Protein AF-A0A068VBY3-F1 (afdb_monomer)

Secondary structure (DSSP, 8-state):
---------------------PPPEEEGGGSS----SSTTHHHHHHHTS---TT-EEEE---BTTB-EEE--HHHHHHT--SS-SEEE-SSSEEEE--STT--SSS-HHHHHHHHHHHHHHHHHHH-TT-HHHHHHHHHHHHHHHHHHHHHHHTTSS-TT--

Radius of gyration: 25.55 Å; Cα contacts (8 Å, |Δi|>4): 157; chains: 1; bounding box: 45×75×87 Å

Organism: Coffea canephora (NCBI:txid49390)

Structure (mmCIF, N/CA/C/O backbone):
data_AF-A0A068VBY3-F1
#
_entry.id   AF-A0A068VBY3-F1
#
loop_
_atom_site.group_PDB
_atom_site.id
_atom_site.type_symbol
_atom_site.label_atom_id
_atom_site.label_alt_id
_atom_site.label_comp_id
_atom_site.label_asym_id
_atom_site.label_entity_id
_atom_site.label_seq_id
_atom_site.pdbx_PDB_ins_code
_atom_site.Cartn_x
_atom_site.Cartn_y
_atom_site.Cartn_z
_atom_site.occupancy
_atom_site.B_iso_or_equiv
_atom_site.auth_seq_id
_atom_site.auth_comp_id
_atom_site.auth_asym_id
_atom_site.auth_atom_id
_atom_site.pdbx_PDB_model_num
ATOM 1 N N . MET A 1 1 ? 0.439 -55.595 60.014 1.00 45.44 1 MET A N 1
ATOM 2 C CA . MET A 1 1 ? 1.345 -55.320 58.875 1.00 45.44 1 MET A CA 1
ATOM 3 C C . MET A 1 1 ? 0.764 -54.169 58.061 1.00 45.44 1 MET A C 1
ATOM 5 O O . MET A 1 1 ? -0.455 -54.083 57.998 1.00 45.44 1 MET A O 1
ATOM 9 N N . PRO A 1 2 ? 1.592 -53.230 57.576 1.00 50.72 2 PRO A N 1
ATOM 10 C CA . PRO A 1 2 ? 1.202 -51.833 57.396 1.00 50.72 2 PRO A CA 1
ATOM 11 C C . PRO A 1 2 ? 0.539 -51.557 56.042 1.00 50.72 2 PRO A C 1
ATOM 13 O O . PRO A 1 2 ? 1.007 -52.009 55.000 1.00 50.72 2 PRO A O 1
ATOM 16 N N . THR A 1 3 ? -0.516 -50.747 56.065 1.00 45.34 3 THR A N 1
ATOM 17 C CA . THR A 1 3 ? -1.116 -50.105 54.891 1.00 45.34 3 THR A CA 1
ATOM 18 C C . THR A 1 3 ? -0.119 -49.112 54.296 1.00 45.34 3 THR A C 1
ATOM 20 O O . THR A 1 3 ? 0.155 -48.067 54.887 1.00 45.34 3 THR A O 1
ATOM 23 N N . ARG A 1 4 ? 0.460 -49.434 53.136 1.00 48.69 4 ARG A N 1
ATOM 24 C CA . ARG A 1 4 ? 1.305 -48.499 52.383 1.00 48.69 4 ARG A CA 1
ATOM 25 C C . ARG A 1 4 ? 0.422 -47.542 51.582 1.00 48.69 4 ARG A C 1
ATOM 27 O O . ARG A 1 4 ? -0.117 -47.915 50.548 1.00 48.69 4 ARG A O 1
ATOM 34 N N . LEU A 1 5 ? 0.286 -46.313 52.076 1.00 52.06 5 LEU A N 1
ATOM 35 C CA . LEU A 1 5 ? -0.262 -45.182 51.328 1.00 52.06 5 LEU A CA 1
ATOM 36 C C . LEU A 1 5 ? 0.750 -44.770 50.250 1.00 52.06 5 LEU A C 1
ATOM 38 O O . LEU A 1 5 ? 1.812 -44.234 50.559 1.00 52.06 5 LEU A O 1
ATOM 42 N N . LEU A 1 6 ? 0.435 -45.053 48.987 1.00 54.22 6 LEU A N 1
ATOM 43 C CA . LEU A 1 6 ? 1.183 -44.550 47.837 1.00 54.22 6 LEU A CA 1
ATOM 44 C C . LEU A 1 6 ? 0.632 -43.167 47.475 1.00 54.22 6 LEU A C 1
ATOM 46 O O . LEU A 1 6 ? -0.423 -43.055 46.856 1.00 54.22 6 LEU A O 1
ATOM 50 N N . ILE A 1 7 ? 1.336 -42.111 47.882 1.00 59.22 7 ILE A N 1
ATOM 51 C CA . ILE A 1 7 ? 1.060 -40.748 47.422 1.00 59.22 7 ILE A CA 1
ATOM 52 C C . ILE A 1 7 ? 1.628 -40.648 46.005 1.00 59.22 7 ILE A C 1
ATOM 54 O O . ILE A 1 7 ? 2.839 -40.552 45.815 1.00 59.22 7 ILE A O 1
ATOM 58 N N . SER A 1 8 ? 0.753 -40.745 45.004 1.00 59.38 8 SER A N 1
ATOM 59 C CA . SER A 1 8 ? 1.114 -40.434 43.622 1.00 59.38 8 SER A CA 1
ATOM 60 C C . SER A 1 8 ? 1.470 -38.944 43.536 1.00 59.38 8 SER A C 1
ATOM 62 O O . SER A 1 8 ? 0.690 -38.124 44.032 1.00 59.38 8 SER A O 1
ATOM 64 N N . PRO A 1 9 ? 2.622 -38.556 42.960 1.00 58.25 9 PRO A N 1
ATOM 65 C CA . PRO A 1 9 ? 2.937 -37.152 42.783 1.00 58.25 9 PRO A CA 1
ATOM 66 C C . PRO A 1 9 ? 2.003 -36.621 41.698 1.00 58.25 9 PRO A C 1
ATOM 68 O O . PRO A 1 9 ? 2.177 -36.904 40.514 1.00 58.25 9 PRO A O 1
ATOM 71 N N . ALA A 1 10 ? 0.982 -35.872 42.111 1.00 59.41 10 ALA A N 1
ATOM 72 C CA . ALA A 1 10 ? 0.195 -35.071 41.193 1.00 59.41 10 ALA A CA 1
ATOM 73 C C . ALA A 1 10 ? 1.165 -34.134 40.460 1.00 59.41 10 ALA A C 1
ATOM 75 O O . ALA A 1 10 ? 1.719 -33.208 41.052 1.00 59.41 10 ALA A O 1
ATOM 76 N N . PHE A 1 11 ? 1.421 -34.424 39.184 1.00 58.19 11 PHE A N 1
ATOM 77 C CA . PHE A 1 11 ? 2.125 -33.529 38.278 1.00 58.19 11 PHE A CA 1
ATOM 78 C C . PHE A 1 11 ? 1.306 -32.240 38.210 1.00 58.19 11 PHE A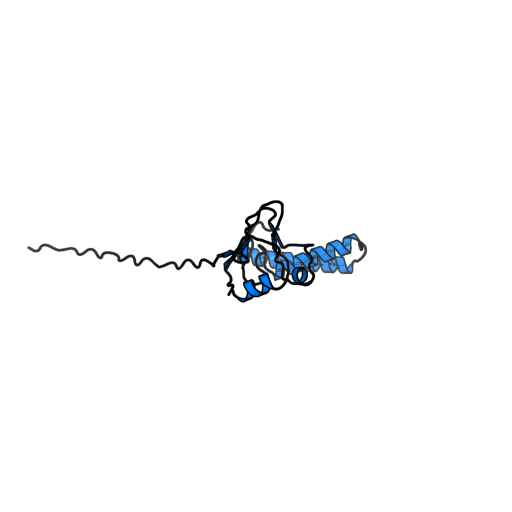 C 1
ATOM 80 O O . PHE A 1 11 ? 0.267 -32.184 37.552 1.00 58.19 11 PHE A O 1
ATOM 87 N N . ILE A 1 12 ? 1.744 -31.211 38.934 1.00 60.75 12 ILE A N 1
ATOM 88 C CA . ILE A 1 12 ? 1.216 -29.859 38.785 1.00 60.75 12 ILE A CA 1
ATOM 89 C C . ILE A 1 12 ? 1.699 -29.391 37.415 1.00 60.75 12 ILE A C 1
ATOM 91 O O . ILE A 1 12 ? 2.818 -28.902 37.264 1.00 60.75 12 ILE A O 1
ATOM 95 N N . ILE A 1 13 ? 0.876 -29.611 36.392 1.00 63.34 13 ILE A N 1
ATOM 96 C CA . ILE A 1 13 ? 1.069 -29.005 35.080 1.00 63.34 13 ILE A CA 1
ATOM 97 C C . ILE A 1 13 ? 0.760 -27.523 35.279 1.00 63.34 13 ILE A C 1
ATOM 99 O O . ILE A 1 13 ? -0.390 -27.101 35.200 1.00 63.34 13 ILE A O 1
ATOM 103 N N . LEU A 1 14 ? 1.788 -26.743 35.620 1.00 59.19 14 LEU A N 1
ATOM 104 C CA . LEU A 1 14 ? 1.749 -25.290 35.504 1.00 59.19 14 LEU A CA 1
ATOM 105 C C . LEU A 1 14 ? 1.394 -24.991 34.043 1.00 59.19 14 LEU A C 1
ATOM 107 O O . LEU A 1 14 ? 2.188 -25.346 33.166 1.00 59.19 14 LEU A O 1
ATOM 111 N N . PRO A 1 15 ? 0.223 -24.401 33.744 1.00 60.50 15 PRO A N 1
ATOM 112 C CA . PRO A 1 15 ? -0.060 -23.994 32.385 1.00 60.50 15 PRO A CA 1
ATOM 113 C C . PRO A 1 15 ? 0.967 -22.912 32.068 1.00 60.50 15 PRO A C 1
ATOM 115 O O . PRO A 1 15 ? 0.959 -21.841 32.675 1.00 60.50 15 PRO A O 1
ATOM 118 N N . SER A 1 16 ? 1.910 -23.219 31.177 1.00 62.16 16 SER A N 1
ATOM 119 C CA . SER A 1 16 ? 2.798 -22.210 30.621 1.00 62.16 16 SER A CA 1
ATOM 120 C C . SER A 1 16 ? 1.894 -21.157 29.997 1.00 62.16 16 SER A C 1
ATOM 122 O O . SER A 1 16 ? 1.241 -21.435 28.988 1.00 62.16 16 SER A O 1
ATOM 124 N N . LEU A 1 17 ? 1.793 -19.992 30.639 1.00 54.66 17 LEU A N 1
ATOM 125 C CA . LEU A 1 17 ? 1.053 -18.856 30.121 1.00 54.66 17 LEU A CA 1
ATOM 126 C C . LEU A 1 17 ? 1.791 -18.410 28.857 1.00 54.66 17 LEU A C 1
ATOM 128 O O . LEU A 1 17 ? 2.740 -17.631 28.909 1.00 54.66 17 LEU A O 1
ATOM 132 N N . LEU A 1 18 ? 1.410 -18.987 27.720 1.00 52.09 18 LEU A N 1
ATOM 133 C CA . LEU A 1 18 ? 1.784 -18.473 26.418 1.00 52.09 18 LEU A CA 1
ATOM 134 C C . LEU A 1 18 ? 1.052 -17.142 26.297 1.00 52.09 18 LEU A C 1
ATOM 136 O O . LEU A 1 18 ? -0.134 -17.103 25.979 1.00 52.09 18 LEU A O 1
ATOM 140 N N . ILE A 1 19 ? 1.750 -16.061 26.634 1.00 56.78 19 ILE A N 1
ATOM 141 C CA . ILE A 1 19 ? 1.307 -14.705 26.336 1.00 56.78 19 ILE A CA 1
ATOM 142 C C . ILE A 1 19 ? 1.221 -14.642 24.810 1.00 56.78 19 ILE A C 1
ATOM 144 O O . ILE A 1 19 ? 2.239 -14.536 24.127 1.00 56.78 19 ILE A O 1
ATOM 148 N N . GLN A 1 20 ? 0.017 -14.792 24.261 1.00 53.47 20 GLN A N 1
ATOM 149 C CA . GLN A 1 20 ? -0.228 -14.453 22.869 1.00 53.47 20 GLN A CA 1
ATOM 150 C C . GLN A 1 20 ? -0.143 -12.930 22.791 1.00 53.47 20 GLN A C 1
ATOM 152 O O . GLN A 1 20 ? -1.014 -12.219 23.284 1.00 53.47 20 GLN A O 1
ATOM 157 N N . SER A 1 21 ? 0.968 -12.435 22.249 1.00 56.03 21 SER A N 1
ATOM 158 C CA . SER A 1 21 ? 1.095 -11.041 21.840 1.00 56.03 21 SER A CA 1
ATOM 159 C C . SER A 1 21 ? 0.136 -10.837 20.669 1.00 56.03 21 SER A C 1
ATOM 161 O O . SER A 1 21 ? 0.433 -11.220 19.542 1.00 56.03 21 SER A O 1
ATOM 163 N N . PHE A 1 22 ? -1.052 -10.318 20.961 1.00 66.38 22 PHE A N 1
ATOM 164 C CA . PHE A 1 22 ? -1.943 -9.770 19.948 1.00 66.38 22 PHE A CA 1
ATOM 165 C C . PHE A 1 22 ? -1.653 -8.277 19.851 1.00 66.38 22 PHE A C 1
ATOM 167 O O . PHE A 1 22 ? -1.588 -7.603 20.881 1.00 66.38 22 PHE A O 1
ATOM 174 N N . GLY A 1 23 ? -1.437 -7.777 18.637 1.00 79.56 23 GLY A N 1
ATOM 175 C CA . GLY A 1 23 ? -1.471 -6.337 18.405 1.00 79.56 23 GLY A CA 1
ATOM 176 C C . GLY A 1 23 ? -2.888 -5.795 18.575 1.00 79.56 23 GLY A C 1
ATOM 177 O O . GLY A 1 23 ? -3.866 -6.546 18.505 1.00 79.56 23 GLY A O 1
ATOM 178 N N . LEU A 1 24 ? -2.988 -4.498 18.842 1.00 89.19 24 LEU A N 1
ATOM 179 C CA . LEU A 1 24 ? -4.250 -3.791 19.034 1.00 89.19 24 LEU A CA 1
ATOM 180 C C . LEU A 1 24 ? -4.851 -3.382 17.689 1.00 89.19 24 LEU A C 1
ATOM 182 O O . LEU A 1 24 ? -4.137 -2.956 16.786 1.00 89.19 24 LEU A O 1
ATOM 186 N N . GLU A 1 25 ? -6.171 -3.491 17.564 1.00 93.31 25 GLU A N 1
ATOM 187 C CA . GLU A 1 25 ? -6.906 -2.988 16.403 1.00 93.31 25 GLU A CA 1
ATOM 188 C C . GLU A 1 25 ? -7.467 -1.589 16.695 1.00 93.31 25 GLU A C 1
ATOM 190 O O . GLU A 1 25 ? -8.112 -1.374 17.723 1.00 93.31 25 GLU A O 1
ATOM 195 N N . TYR A 1 26 ? -7.222 -0.643 15.789 1.00 95.12 26 TYR A N 1
ATOM 196 C CA . TYR A 1 26 ? -7.659 0.748 15.874 1.00 95.12 26 TYR A CA 1
ATOM 197 C C . TYR A 1 26 ? -8.613 1.067 14.730 1.00 95.12 26 TYR A C 1
ATOM 199 O O . TYR A 1 26 ? -8.241 0.949 13.562 1.00 95.12 26 TYR A O 1
ATOM 207 N N . ILE A 1 27 ? -9.819 1.530 15.053 1.00 95.88 27 ILE A N 1
ATOM 208 C CA . ILE A 1 27 ? -10.764 2.037 14.053 1.00 95.88 27 ILE A CA 1
ATOM 209 C C . ILE A 1 27 ? -10.308 3.433 1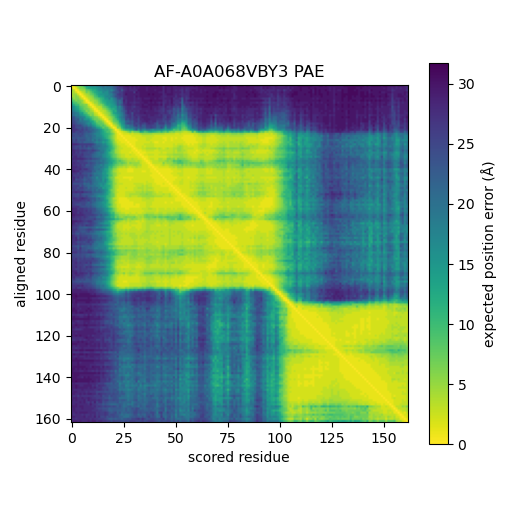3.640 1.00 95.88 27 ILE A C 1
ATOM 211 O O . ILE A 1 27 ? -10.237 4.342 14.466 1.00 95.88 27 ILE A O 1
ATOM 215 N N . VAL A 1 28 ? -9.979 3.611 12.365 1.00 95.50 28 VAL A N 1
ATOM 216 C CA . VAL A 1 28 ? -9.384 4.860 11.882 1.00 95.50 28 VAL A CA 1
ATOM 217 C C . VAL A 1 28 ? -10.371 6.019 12.007 1.00 95.50 28 VAL A C 1
ATOM 219 O O . VAL A 1 28 ? -11.413 6.041 11.360 1.00 95.50 28 VAL A O 1
ATOM 222 N N . GLY A 1 29 ? -10.014 7.015 12.821 1.00 93.81 29 GLY A N 1
ATOM 223 C CA . GLY A 1 29 ? -10.868 8.167 13.120 1.00 93.81 29 GLY A CA 1
ATOM 224 C C . GLY A 1 29 ? -11.978 7.888 14.137 1.00 93.81 29 GLY A C 1
ATOM 225 O O . GLY A 1 29 ? -12.905 8.694 14.226 1.00 93.81 29 GLY A O 1
ATOM 226 N N . ASP A 1 30 ? -11.915 6.761 14.859 1.00 93.81 30 ASP A N 1
ATOM 227 C CA . ASP A 1 30 ? -12.880 6.324 15.885 1.00 93.81 30 ASP A CA 1
ATOM 228 C C . ASP A 1 30 ? -14.345 6.325 15.405 1.00 93.81 30 ASP A C 1
ATOM 230 O O . ASP A 1 30 ? -15.288 6.473 16.185 1.00 93.81 30 ASP A O 1
ATOM 234 N N . SER A 1 31 ? -14.545 6.216 14.092 1.00 92.62 31 SER A N 1
ATOM 235 C CA . SER A 1 31 ? -15.834 6.368 13.427 1.00 92.62 31 SER A CA 1
ATOM 236 C C . SER A 1 31 ? -15.817 5.710 12.048 1.00 92.62 31 SER A C 1
ATOM 238 O O . SER A 1 31 ? -14.796 5.187 11.601 1.00 92.62 31 SER A O 1
ATOM 240 N N . PHE A 1 32 ? -16.967 5.733 11.375 1.00 93.56 32 PHE A N 1
ATOM 241 C CA . PHE A 1 32 ? -17.065 5.336 9.977 1.00 93.56 32 PHE A CA 1
ATOM 242 C C . PHE A 1 32 ? -16.198 6.250 9.099 1.00 93.56 32 PHE A C 1
ATOM 244 O O . PHE A 1 32 ? -16.180 7.473 9.287 1.00 93.56 32 PHE A O 1
ATOM 251 N N . TRP A 1 33 ? -15.495 5.669 8.128 1.00 92.94 33 TRP A N 1
ATOM 252 C CA . TRP A 1 33 ? -14.597 6.396 7.237 1.00 92.94 33 TRP A CA 1
ATOM 253 C C . TRP A 1 33 ? -15.329 7.532 6.521 1.00 92.94 33 TRP A C 1
ATOM 255 O O . TRP A 1 33 ? -16.394 7.349 5.928 1.00 92.94 33 TRP A O 1
ATOM 265 N N . SER A 1 34 ? -14.739 8.725 6.552 1.00 92.00 34 SER A N 1
ATOM 266 C CA . SER A 1 34 ? -15.300 9.903 5.901 1.00 92.00 34 SER A CA 1
ATOM 267 C C . SER A 1 34 ? -14.206 10.905 5.551 1.00 92.00 34 SER A C 1
ATOM 269 O O . SER A 1 34 ? -13.111 10.881 6.101 1.00 92.00 34 SER A O 1
ATOM 271 N N . ILE A 1 35 ? -14.488 11.803 4.608 1.00 91.06 35 ILE A N 1
ATOM 272 C CA . ILE A 1 35 ? -13.586 12.915 4.302 1.00 91.06 35 ILE A CA 1
ATOM 273 C C . ILE A 1 35 ? -13.920 14.054 5.280 1.00 91.06 35 ILE A C 1
ATOM 275 O O . ILE A 1 35 ? -15.007 14.630 5.169 1.00 91.06 35 ILE A O 1
ATOM 279 N N . PRO A 1 36 ? -13.038 14.380 6.244 1.00 91.56 36 PRO A N 1
ATOM 280 C CA . PRO A 1 36 ? -13.313 15.399 7.246 1.00 91.56 36 PRO A CA 1
ATOM 281 C C . PRO A 1 36 ? -13.342 16.797 6.619 1.00 91.56 36 PRO A C 1
ATOM 283 O O . PRO A 1 36 ? -12.709 17.069 5.600 1.00 91.56 36 PRO A O 1
ATOM 286 N N . THR A 1 37 ? -14.059 17.719 7.261 1.00 91.81 37 THR A N 1
ATOM 287 C CA . THR A 1 37 ? -14.136 19.125 6.830 1.00 91.81 37 THR A CA 1
ATOM 288 C C . THR A 1 37 ? -12.841 19.899 7.084 1.00 91.81 37 THR A C 1
ATOM 290 O O . THR A 1 37 ? -12.608 20.927 6.449 1.00 91.81 37 THR A O 1
ATOM 293 N N . THR A 1 38 ? -11.998 19.418 8.001 1.00 92.31 38 THR A N 1
ATOM 294 C CA . THR A 1 38 ? -10.693 19.994 8.337 1.00 92.31 38 THR A CA 1
ATOM 295 C C . THR A 1 38 ? -9.570 19.021 7.992 1.00 92.31 38 THR A C 1
ATOM 297 O O . THR A 1 38 ? -9.695 17.810 8.168 1.00 92.31 38 THR A O 1
ATOM 300 N N . ASN A 1 39 ? -8.442 19.555 7.518 1.00 89.50 39 ASN A N 1
ATOM 301 C CA . ASN A 1 39 ? -7.323 18.737 7.041 1.00 89.50 39 ASN A CA 1
ATOM 302 C C . ASN A 1 39 ? -6.502 18.093 8.178 1.00 89.50 39 ASN A C 1
ATOM 304 O O . ASN A 1 39 ? -5.748 17.155 7.945 1.00 89.50 39 ASN A O 1
ATOM 308 N N . ASP A 1 40 ? -6.658 18.578 9.413 1.00 93.50 40 ASP A N 1
ATOM 309 C CA . ASP A 1 40 ? -5.849 18.146 10.560 1.00 93.50 40 ASP A CA 1
ATOM 310 C C . ASP A 1 40 ? -6.470 16.979 11.339 1.00 93.50 40 ASP A C 1
ATOM 312 O O . ASP A 1 40 ? -5.844 16.450 12.255 1.00 93.50 40 ASP A O 1
ATOM 316 N N . PHE A 1 41 ? -7.696 16.566 10.999 1.00 94.94 41 PHE A N 1
ATOM 317 C CA . PHE A 1 41 ? -8.450 15.562 11.754 1.00 94.94 41 PHE A CA 1
ATOM 318 C C . PHE A 1 41 ? -7.682 14.239 11.914 1.00 94.94 41 PHE A C 1
ATOM 320 O O . PHE A 1 41 ? -7.409 13.820 13.038 1.00 94.94 41 PHE A O 1
ATOM 327 N N . TYR A 1 42 ? -7.265 13.613 10.807 1.00 93.38 42 TYR A N 1
ATOM 328 C CA . TYR A 1 42 ? -6.537 12.339 10.850 1.00 93.38 42 TYR A CA 1
ATOM 329 C C . TYR A 1 42 ? -5.107 12.486 11.383 1.00 93.38 42 TYR A C 1
ATOM 331 O O . TYR A 1 42 ? -4.605 11.578 12.042 1.00 93.38 42 TYR A O 1
ATOM 339 N N . THR A 1 43 ? -4.468 13.642 11.182 1.00 92.75 43 THR A N 1
ATOM 340 C CA . THR A 1 43 ? -3.160 13.945 11.783 1.00 92.75 43 THR A CA 1
ATOM 341 C C . THR A 1 43 ? -3.258 13.975 13.308 1.00 92.75 43 THR A C 1
ATOM 343 O O . THR A 1 43 ? -2.464 13.323 13.988 1.00 92.75 43 THR A O 1
ATOM 346 N N . ASN A 1 44 ? -4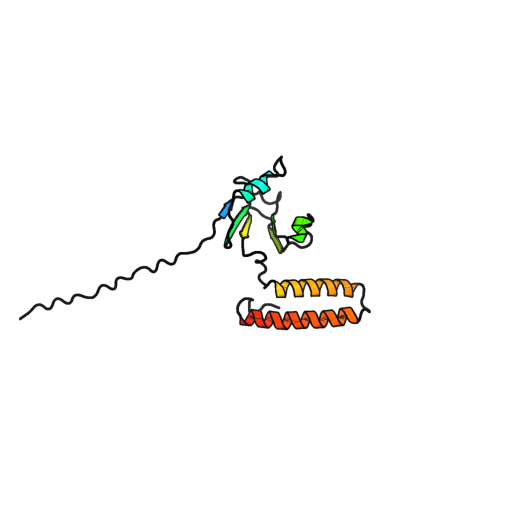.270 14.653 13.850 1.00 95.25 44 ASN A N 1
ATOM 347 C CA . ASN A 1 44 ? -4.517 14.720 15.289 1.00 95.25 44 ASN A CA 1
ATOM 348 C C . ASN A 1 44 ? -4.894 13.351 15.860 1.00 95.25 44 ASN A C 1
ATOM 350 O O . ASN A 1 44 ? -4.327 12.951 16.873 1.00 95.25 44 ASN A O 1
ATOM 354 N N . TRP A 1 45 ? -5.783 12.614 15.186 1.00 95.38 45 TRP A N 1
ATOM 355 C CA . TRP A 1 45 ? -6.161 11.257 15.589 1.00 95.38 45 TRP A CA 1
ATOM 356 C C . TRP A 1 45 ? -4.957 10.308 15.591 1.00 95.38 45 TRP A C 1
ATOM 358 O O . TRP A 1 45 ? -4.726 9.600 16.565 1.00 95.38 45 TRP A O 1
ATOM 368 N N . SER A 1 46 ? -4.130 10.321 14.542 1.00 93.81 46 SER A N 1
ATOM 369 C CA . SER A 1 46 ? -2.931 9.474 14.503 1.00 93.81 46 SER A CA 1
ATOM 370 C C . SER A 1 46 ? -1.933 9.845 15.606 1.00 93.81 46 SER A C 1
ATOM 372 O O . SER A 1 46 ? -1.320 8.966 16.199 1.00 93.81 46 SER A O 1
ATOM 374 N N . SER A 1 47 ? -1.818 11.136 15.940 1.00 94.00 47 SER A N 1
ATOM 375 C CA . SER A 1 47 ? -0.912 11.632 16.984 1.00 94.00 47 SER A CA 1
ATOM 376 C C . SER A 1 47 ? -1.411 11.369 18.408 1.00 94.00 47 SER A C 1
ATOM 378 O O . SER A 1 47 ? -0.611 11.396 19.342 1.00 94.00 47 SER A O 1
ATOM 380 N N . SER A 1 48 ? -2.712 11.124 18.602 1.00 94.81 48 SER A N 1
ATOM 381 C CA . SER A 1 48 ? -3.269 10.746 19.907 1.00 94.81 48 SER A CA 1
ATOM 382 C C . SER A 1 48 ? -3.111 9.258 20.226 1.00 94.81 48 SER A C 1
ATOM 384 O O . SER A 1 48 ? -3.413 8.848 21.345 1.00 94.81 48 SER A O 1
ATOM 386 N N . HIS A 1 49 ? -2.646 8.456 19.266 1.00 92.50 49 HIS A N 1
ATOM 387 C CA . HIS A 1 49 ? -2.465 7.016 19.401 1.00 92.50 49 HIS A CA 1
ATOM 388 C C . HIS A 1 49 ? -0.982 6.637 19.400 1.00 92.50 49 HIS A C 1
ATOM 390 O O . HIS A 1 49 ? -0.141 7.300 18.796 1.00 92.50 49 HIS A O 1
ATOM 396 N N . PHE A 1 50 ? -0.657 5.545 20.092 1.00 90.56 50 PHE A N 1
ATOM 397 C CA . PHE A 1 50 ? 0.684 4.972 20.089 1.00 90.56 50 PHE A CA 1
ATOM 398 C C . PHE A 1 50 ? 0.654 3.630 19.364 1.00 90.56 50 PHE A C 1
ATOM 400 O O . PHE A 1 50 ? 0.170 2.638 19.904 1.00 90.56 50 PHE A O 1
ATOM 407 N N . PHE A 1 51 ? 1.171 3.621 18.138 1.00 88.31 51 PHE A N 1
ATOM 408 C CA . PHE A 1 51 ? 1.199 2.436 17.291 1.00 88.31 51 PHE A CA 1
ATOM 409 C C . PHE A 1 51 ? 2.449 1.594 17.540 1.00 88.31 51 PHE A C 1
ATOM 411 O O . PHE A 1 51 ? 3.560 2.118 17.657 1.00 88.31 51 PHE A O 1
ATOM 418 N N . GLN A 1 52 ? 2.268 0.279 17.576 1.00 84.12 52 GLN A N 1
ATOM 419 C CA . GLN A 1 52 ? 3.335 -0.707 17.689 1.00 84.12 52 GLN A CA 1
ATOM 420 C C . GLN A 1 52 ? 3.275 -1.708 16.537 1.00 84.12 52 GLN A C 1
ATOM 422 O O . GLN A 1 52 ? 2.233 -1.953 15.932 1.00 84.12 52 GLN A O 1
ATOM 427 N N . THR A 1 53 ? 4.417 -2.327 16.245 1.00 84.19 53 THR A N 1
ATOM 428 C CA . THR A 1 53 ? 4.484 -3.447 15.305 1.00 84.19 53 THR A CA 1
ATOM 429 C C . THR A 1 53 ? 3.552 -4.570 15.756 1.00 84.19 53 THR A C 1
ATOM 431 O O . THR A 1 53 ? 3.678 -5.079 16.869 1.00 84.19 53 THR A O 1
ATOM 434 N N . GLY A 1 54 ? 2.660 -4.990 14.863 1.00 81.31 54 GLY A N 1
ATOM 435 C CA . GLY A 1 54 ? 1.632 -6.000 15.101 1.00 81.31 54 GLY A CA 1
ATOM 436 C C . GLY A 1 54 ? 0.228 -5.420 15.265 1.00 81.31 54 GLY A C 1
ATOM 437 O O . GLY A 1 54 ? -0.733 -6.173 15.108 1.00 81.31 54 GLY A O 1
ATOM 438 N N . ASP A 1 55 ? 0.096 -4.119 15.536 1.00 90.31 55 ASP A N 1
ATOM 439 C CA . ASP A 1 55 ? -1.199 -3.435 15.598 1.00 90.31 55 ASP A CA 1
ATOM 440 C C . ASP 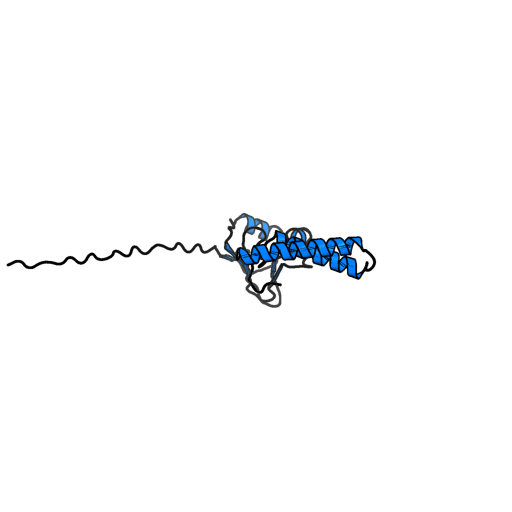A 1 55 ? -1.880 -3.415 14.221 1.00 90.31 55 ASP A C 1
ATOM 442 O O . ASP A 1 55 ? -1.248 -3.631 13.189 1.00 90.31 55 ASP A O 1
ATOM 446 N N . THR A 1 56 ? -3.187 -3.182 14.175 1.00 92.06 56 THR A N 1
ATOM 447 C CA . THR A 1 56 ? -3.977 -3.175 12.938 1.00 92.06 56 THR A CA 1
ATOM 448 C C . THR A 1 56 ? -4.813 -1.909 12.847 1.00 92.06 56 THR A C 1
ATOM 450 O O . THR A 1 56 ? -5.468 -1.518 13.804 1.00 92.06 56 THR A O 1
ATOM 453 N N . LEU A 1 57 ? -4.807 -1.270 11.683 1.00 94.62 57 LEU A N 1
ATOM 454 C CA . LEU A 1 57 ? -5.711 -0.179 11.344 1.00 94.62 57 LEU A CA 1
ATOM 455 C C . LEU A 1 57 ? -6.936 -0.746 10.629 1.00 94.62 57 LEU A C 1
ATOM 457 O O . LEU A 1 57 ? -6.812 -1.357 9.566 1.00 94.62 57 LEU A O 1
ATOM 461 N N . TYR A 1 58 ? -8.108 -0.534 11.212 1.00 95.50 58 TYR A N 1
ATOM 462 C CA . TYR A 1 58 ? -9.400 -0.941 10.680 1.00 95.50 58 TYR A CA 1
ATOM 463 C C . TYR A 1 58 ? -10.087 0.256 10.019 1.00 95.50 58 TYR A C 1
ATOM 465 O O . TYR A 1 58 ? -10.399 1.259 10.665 1.00 95.50 58 TYR A O 1
ATOM 473 N N . PHE A 1 59 ? -10.309 0.150 8.714 1.00 95.81 59 PHE A N 1
ATOM 474 C CA . PHE A 1 59 ? -10.987 1.144 7.896 1.00 95.81 59 PHE A CA 1
ATOM 475 C C . PHE A 1 59 ? -12.412 0.676 7.627 1.00 95.81 59 PHE A C 1
ATOM 477 O O . PHE A 1 59 ? -12.639 -0.237 6.828 1.00 95.81 59 PHE A O 1
ATOM 484 N N . ASP A 1 60 ? -13.366 1.323 8.287 1.00 95.19 60 ASP A N 1
ATOM 485 C CA . ASP A 1 60 ? -14.786 1.019 8.150 1.00 95.19 60 ASP A CA 1
ATOM 486 C C . ASP A 1 60 ? -15.403 1.841 7.013 1.00 95.19 60 ASP A C 1
ATOM 488 O O . ASP A 1 60 ? -15.602 3.043 7.168 1.00 95.19 60 ASP A O 1
ATOM 492 N N . PHE A 1 61 ? -15.646 1.232 5.849 1.00 94.25 61 PHE A N 1
ATOM 493 C CA . PHE A 1 61 ? -16.240 1.908 4.690 1.00 94.25 61 PHE A CA 1
ATOM 494 C C . PHE A 1 61 ? -17.064 0.954 3.820 1.00 94.25 61 PHE A C 1
ATOM 496 O O . PHE A 1 61 ? -16.815 -0.251 3.785 1.00 94.25 61 PHE A O 1
ATOM 503 N N . ASP A 1 62 ? -17.998 1.517 3.049 1.00 93.31 62 ASP A N 1
ATOM 504 C CA . ASP A 1 62 ? -18.786 0.768 2.071 1.00 93.31 62 ASP A CA 1
ATOM 505 C C . ASP A 1 62 ? -18.008 0.532 0.769 1.00 93.31 62 ASP A C 1
ATOM 507 O O . ASP A 1 62 ? -17.445 1.452 0.161 1.00 93.31 62 ASP A O 1
ATOM 511 N N . SER A 1 63 ? -18.037 -0.716 0.303 1.00 92.69 63 SER A N 1
ATOM 512 C CA . SER A 1 63 ? -17.429 -1.121 -0.967 1.00 92.69 63 SER A CA 1
ATOM 513 C C . SER A 1 63 ? -17.986 -0.308 -2.144 1.00 92.69 63 SER A C 1
ATOM 515 O O . SER A 1 63 ? -19.186 -0.044 -2.231 1.00 92.69 63 SER A O 1
ATOM 517 N N . GLY A 1 64 ? -17.115 0.066 -3.082 1.00 88.69 64 GLY A N 1
ATOM 518 C CA . GLY A 1 64 ? -17.489 0.767 -4.318 1.00 88.69 64 GLY A CA 1
ATOM 519 C C . GLY A 1 64 ? -17.460 2.299 -4.256 1.00 88.69 64 GLY A C 1
ATOM 520 O O . GLY A 1 64 ? -17.458 2.929 -5.314 1.00 88.69 64 GLY A O 1
ATOM 521 N N . LEU A 1 65 ? -17.384 2.905 -3.066 1.00 86.44 65 LEU A N 1
ATOM 522 C CA . LEU A 1 65 ? -17.213 4.361 -2.900 1.00 86.44 65 LEU A CA 1
ATOM 523 C C . LEU A 1 65 ? -15.797 4.749 -2.474 1.00 86.44 65 LEU A C 1
ATOM 525 O O . LEU A 1 65 ? -15.290 5.802 -2.864 1.00 86.44 65 LEU A O 1
ATOM 529 N N . HIS A 1 66 ? -15.165 3.892 -1.679 1.00 92.19 66 HIS A N 1
ATOM 530 C CA . HIS A 1 66 ? -13.843 4.118 -1.117 1.00 92.19 66 HIS A CA 1
ATOM 531 C C . HIS A 1 66 ? -12.962 2.889 -1.315 1.00 92.19 66 HIS A C 1
ATOM 533 O O . HIS A 1 66 ? -13.443 1.789 -1.578 1.00 92.19 66 HIS A O 1
ATOM 539 N N . ASN A 1 67 ? -11.656 3.099 -1.219 1.00 93.69 67 ASN A N 1
ATOM 540 C CA . ASN A 1 67 ? -10.653 2.052 -1.230 1.00 93.69 67 ASN A CA 1
ATOM 541 C C . ASN A 1 67 ? -9.481 2.454 -0.334 1.00 93.69 67 ASN A C 1
ATOM 543 O O . ASN A 1 67 ? -9.260 3.635 -0.061 1.00 93.69 67 ASN A O 1
ATOM 547 N N . VAL A 1 68 ? -8.712 1.461 0.104 1.00 94.06 68 VAL A N 1
ATOM 548 C CA . VAL A 1 68 ? -7.500 1.677 0.901 1.00 94.06 68 VAL A CA 1
ATOM 549 C C . VAL A 1 68 ? -6.300 1.216 0.092 1.00 94.06 68 VAL A C 1
ATOM 551 O O . VAL A 1 68 ? -6.292 0.109 -0.448 1.00 94.06 68 VAL A O 1
ATOM 554 N N . MET A 1 69 ? -5.283 2.069 -0.007 1.00 91.62 69 MET A N 1
ATOM 555 C CA . MET A 1 69 ? -4.031 1.753 -0.689 1.00 91.62 69 MET A CA 1
ATOM 556 C C . MET A 1 69 ? -2.855 1.899 0.266 1.00 91.62 69 MET A C 1
ATOM 558 O O . MET A 1 69 ? -2.668 2.946 0.881 1.00 91.62 69 MET A O 1
ATOM 562 N N . GLU A 1 70 ? -2.032 0.862 0.342 1.00 88.88 70 GLU A N 1
ATOM 563 C CA . GLU A 1 70 ? -0.751 0.912 1.036 1.00 88.88 70 GLU A CA 1
ATOM 564 C C . GLU A 1 70 ? 0.313 1.414 0.057 1.00 88.88 70 GLU A C 1
ATOM 566 O O . GLU A 1 70 ? 0.564 0.787 -0.974 1.00 88.88 70 GLU A O 1
ATOM 571 N N . VAL A 1 71 ? 0.924 2.560 0.353 1.00 85.50 71 VAL A N 1
ATOM 572 C CA . VAL A 1 71 ? 1.866 3.246 -0.543 1.00 85.50 71 VAL A CA 1
ATOM 573 C C . VAL A 1 71 ? 3.198 3.514 0.146 1.00 85.50 71 VAL A C 1
ATOM 575 O O . VAL A 1 71 ? 3.302 3.564 1.370 1.00 85.50 71 VAL A O 1
ATOM 578 N N . SER A 1 72 ? 4.251 3.717 -0.647 1.00 82.62 72 SER A N 1
ATOM 579 C CA . SER A 1 72 ? 5.548 4.126 -0.099 1.00 82.62 72 SER A CA 1
ATOM 580 C C . SER A 1 72 ? 5.501 5.554 0.445 1.00 82.62 72 SER A C 1
ATOM 582 O O . SER A 1 72 ? 4.765 6.393 -0.071 1.00 82.62 72 SER A O 1
ATOM 584 N N . ARG A 1 73 ? 6.385 5.877 1.397 1.00 81.00 73 ARG A N 1
ATOM 585 C CA . ARG A 1 73 ? 6.530 7.240 1.935 1.00 81.00 73 ARG A CA 1
ATOM 586 C C . ARG A 1 73 ? 6.636 8.318 0.850 1.00 81.00 73 ARG A C 1
ATOM 588 O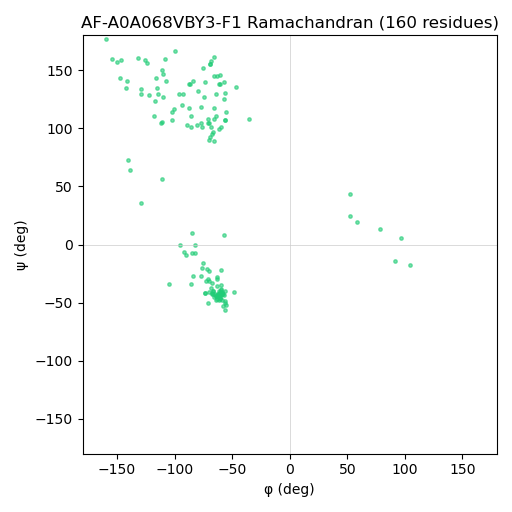 O . ARG A 1 73 ? 6.026 9.368 0.973 1.00 81.00 73 ARG A O 1
ATOM 595 N N . ARG A 1 74 ? 7.377 8.055 -0.230 1.00 80.50 74 ARG A N 1
ATOM 596 C CA . ARG A 1 74 ? 7.537 9.011 -1.341 1.00 80.50 74 ARG A CA 1
ATOM 597 C C . ARG A 1 74 ? 6.235 9.246 -2.099 1.00 80.50 74 ARG A C 1
ATOM 599 O O . ARG A 1 74 ? 5.971 10.363 -2.522 1.00 80.50 74 ARG A O 1
ATOM 606 N N . GLU A 1 75 ? 5.462 8.187 -2.311 1.00 85.56 75 GLU A N 1
ATOM 607 C CA . GLU A 1 75 ? 4.161 8.257 -2.983 1.00 85.56 75 GLU A CA 1
ATOM 608 C C . GLU A 1 75 ? 3.137 8.974 -2.096 1.00 85.56 75 GLU A C 1
ATOM 610 O O . GLU A 1 75 ? 2.466 9.880 -2.579 1.00 85.56 75 GLU A O 1
ATOM 615 N N . TYR A 1 76 ? 3.141 8.708 -0.785 1.00 86.50 76 TYR A N 1
ATOM 616 C CA . TYR A 1 76 ? 2.373 9.480 0.196 1.00 86.50 76 TYR A CA 1
ATOM 617 C C . TYR A 1 76 ? 2.738 10.975 0.179 1.00 86.50 76 TYR A C 1
ATOM 619 O O . TYR A 1 76 ? 1.872 11.822 -0.019 1.00 86.50 76 TYR A O 1
ATOM 627 N N . GLU A 1 77 ? 4.028 11.312 0.306 1.00 87.38 77 GLU A N 1
ATOM 628 C CA . GLU A 1 77 ? 4.516 12.702 0.327 1.00 87.38 77 GLU A CA 1
ATOM 629 C C . GLU A 1 77 ? 4.238 13.457 -0.985 1.00 87.38 77 GLU A C 1
ATOM 631 O O . GLU A 1 77 ? 4.067 14.674 -0.972 1.00 87.38 77 GLU A O 1
ATOM 636 N N . SER A 1 78 ? 4.192 12.753 -2.120 1.00 93.81 78 SER A N 1
ATOM 637 C CA . SER A 1 78 ? 3.898 13.337 -3.438 1.00 93.81 78 SER A CA 1
ATOM 638 C C . SER A 1 78 ? 2.431 13.230 -3.858 1.00 93.81 78 SER A C 1
ATOM 640 O O . SER A 1 78 ? 2.089 13.710 -4.938 1.00 93.81 78 SER A O 1
ATOM 642 N N . CYS A 1 79 ? 1.570 12.637 -3.023 1.00 90.88 79 CYS A N 1
ATOM 643 C CA . CYS A 1 79 ? 0.169 12.356 -3.336 1.00 90.88 79 CYS A CA 1
ATOM 644 C C . CYS A 1 79 ? -0.002 11.588 -4.668 1.00 90.88 79 CYS A C 1
ATOM 646 O O . CYS A 1 79 ? -0.853 11.911 -5.497 1.00 90.88 79 CYS A O 1
ATOM 648 N N . SER A 1 80 ? 0.845 10.580 -4.896 1.00 91.00 80 SER A N 1
ATOM 649 C CA . SER A 1 80 ? 0.744 9.646 -6.025 1.00 91.00 80 SER A CA 1
ATOM 650 C C . SER A 1 80 ? 0.340 8.260 -5.524 1.00 91.00 80 SER A C 1
ATOM 652 O O . SER A 1 80 ? 0.727 7.848 -4.435 1.00 91.00 80 SER A O 1
ATOM 654 N N . ALA A 1 81 ? -0.422 7.533 -6.340 1.00 86.25 81 ALA A N 1
ATOM 655 C CA . ALA A 1 81 ? -0.801 6.141 -6.108 1.00 86.25 81 ALA A CA 1
ATOM 656 C C . ALA A 1 81 ? -0.510 5.277 -7.349 1.00 86.25 81 ALA A C 1
ATOM 658 O O . ALA A 1 81 ? -1.277 4.382 -7.699 1.00 86.25 81 ALA A O 1
ATOM 659 N N . ASP A 1 82 ? 0.585 5.576 -8.056 1.00 87.06 82 ASP A N 1
ATOM 660 C CA . ASP A 1 82 ? 0.934 4.895 -9.308 1.00 87.06 82 ASP A CA 1
ATOM 661 C C . ASP A 1 82 ? 1.382 3.440 -9.095 1.00 87.06 82 ASP A C 1
ATOM 663 O O . ASP A 1 82 ? 1.193 2.604 -9.980 1.00 87.06 82 ASP A O 1
ATOM 667 N N . ASN A 1 83 ? 2.021 3.127 -7.957 1.00 79.06 83 ASN A N 1
ATOM 668 C CA . ASN A 1 83 ? 2.542 1.785 -7.665 1.00 79.06 83 ASN A CA 1
ATOM 669 C C . ASN A 1 83 ? 2.289 1.379 -6.200 1.00 79.06 83 ASN A C 1
ATOM 671 O O . ASN A 1 83 ? 3.251 1.158 -5.451 1.00 79.06 83 ASN A O 1
ATOM 675 N N . PRO A 1 84 ? 1.017 1.233 -5.790 1.00 84.19 84 PRO A N 1
ATOM 676 C CA . PRO A 1 84 ? 0.682 0.813 -4.438 1.00 84.19 84 PRO A CA 1
ATOM 677 C C . PRO A 1 84 ? 1.209 -0.600 -4.164 1.00 84.19 84 PRO A C 1
ATOM 679 O O . PRO A 1 84 ? 1.213 -1.468 -5.041 1.00 84.19 84 PRO A O 1
ATOM 682 N N . PHE A 1 85 ? 1.636 -0.844 -2.928 1.00 80.94 85 PHE A N 1
ATOM 683 C CA . PHE A 1 85 ? 2.031 -2.168 -2.451 1.00 80.94 85 PHE A CA 1
ATOM 684 C C . PHE A 1 85 ? 0.837 -3.113 -2.370 1.00 80.94 85 PHE A C 1
ATOM 686 O O . PHE A 1 85 ? 0.928 -4.275 -2.770 1.00 80.94 85 PHE A O 1
ATOM 693 N N . LYS A 1 86 ? -0.289 -2.598 -1.874 1.00 84.81 86 LYS A N 1
ATOM 694 C CA . LYS A 1 86 ? -1.537 -3.337 -1.713 1.00 84.81 86 LYS A CA 1
ATOM 695 C C . LYS A 1 86 ? -2.717 -2.400 -1.914 1.00 84.81 86 LYS A C 1
ATOM 697 O O . LYS A 1 86 ? -2.661 -1.239 -1.518 1.00 84.81 86 LYS A O 1
ATOM 702 N N . VAL A 1 87 ? -3.781 -2.913 -2.525 1.00 89.88 87 VAL A N 1
ATOM 703 C CA . VAL A 1 87 ? -5.028 -2.175 -2.744 1.00 89.88 87 VAL A CA 1
ATOM 704 C C . VAL A 1 87 ? -6.196 -3.018 -2.256 1.00 89.88 87 VAL A C 1
ATOM 706 O O . VAL A 1 87 ? -6.319 -4.184 -2.633 1.00 89.88 87 VAL A O 1
ATOM 709 N N . PHE A 1 88 ? -7.048 -2.413 -1.438 1.00 91.88 88 PHE A N 1
ATOM 710 C CA . PHE A 1 88 ? -8.295 -2.974 -0.936 1.00 91.88 88 PHE A CA 1
ATOM 711 C C . PHE A 1 88 ? -9.453 -2.207 -1.570 1.00 91.88 88 PHE A C 1
ATOM 713 O O . PHE A 1 88 ? -9.687 -1.050 -1.228 1.00 91.88 88 PHE A O 1
ATOM 720 N N . TRP A 1 89 ? -10.127 -2.833 -2.532 1.00 91.44 89 TRP A N 1
ATOM 721 C CA . TRP A 1 89 ? -11.255 -2.237 -3.260 1.00 91.44 89 TRP A CA 1
ATOM 722 C C . TRP A 1 89 ? -12.587 -2.376 -2.521 1.00 91.44 89 TRP A C 1
ATOM 724 O O . TRP A 1 89 ? -13.472 -1.542 -2.691 1.00 91.44 89 TRP A O 1
ATOM 734 N N . ASP A 1 90 ? -12.697 -3.418 -1.703 1.00 93.94 90 ASP A N 1
ATOM 735 C CA . ASP A 1 90 ? -13.882 -3.744 -0.926 1.00 93.94 90 ASP A CA 1
ATOM 736 C C . ASP A 1 90 ? -13.619 -3.444 0.555 1.00 93.94 90 ASP A C 1
ATOM 738 O O . ASP A 1 90 ? -12.513 -3.677 1.058 1.00 93.94 90 ASP A O 1
ATOM 742 N N . GLY A 1 91 ? -14.630 -2.902 1.229 1.00 89.44 91 GLY A N 1
ATOM 743 C CA . GLY A 1 91 ? -14.618 -2.574 2.651 1.00 89.44 91 GLY A CA 1
ATOM 744 C C . GLY A 1 91 ? -15.494 -3.524 3.481 1.00 89.44 91 GLY A C 1
ATOM 745 O O . GLY A 1 91 ? -16.386 -4.179 2.925 1.00 89.44 91 GLY A O 1
ATOM 746 N N . PRO A 1 92 ? -15.264 -3.608 4.804 1.00 93.81 92 PRO A N 1
ATOM 747 C CA . PRO A 1 92 ? -14.224 -2.903 5.560 1.00 93.81 92 PRO A CA 1
ATOM 748 C C . PRO A 1 92 ? -12.826 -3.508 5.335 1.00 93.81 92 PRO A C 1
ATOM 750 O O . PRO A 1 92 ? -12.690 -4.700 5.050 1.00 93.81 92 PRO A O 1
ATOM 753 N N . ALA A 1 93 ? -11.776 -2.693 5.457 1.00 94.19 93 ALA A N 1
ATOM 754 C CA . ALA A 1 93 ? -10.396 -3.122 5.215 1.00 94.19 93 ALA A CA 1
ATOM 755 C C . ALA A 1 93 ? -9.540 -3.056 6.484 1.00 94.19 93 ALA A C 1
ATOM 757 O O . ALA A 1 93 ? -9.516 -2.039 7.170 1.00 94.19 93 ALA A O 1
ATOM 758 N N . SER A 1 94 ? -8.761 -4.108 6.742 1.00 92.62 94 SER A N 1
ATOM 759 C CA . SER A 1 94 ? -7.800 -4.160 7.850 1.00 92.62 94 SER A CA 1
ATOM 760 C C . SER A 1 94 ? -6.364 -4.133 7.326 1.00 92.62 94 SER A C 1
ATOM 762 O O . SER A 1 94 ? -5.973 -4.964 6.495 1.00 92.62 94 SER A O 1
ATOM 764 N N . VAL A 1 95 ? -5.560 -3.199 7.833 1.00 90.62 95 VAL A N 1
ATOM 765 C CA . VAL A 1 95 ? -4.148 -3.013 7.477 1.00 90.62 95 VAL A CA 1
ATOM 766 C C . VAL A 1 95 ? -3.285 -3.230 8.714 1.00 90.62 95 VAL A C 1
ATOM 768 O O . VAL A 1 95 ? -3.304 -2.427 9.639 1.00 90.62 95 VAL A O 1
ATOM 771 N N . ALA A 1 96 ? -2.520 -4.320 8.735 1.00 88.31 96 ALA A N 1
ATOM 772 C CA . ALA A 1 96 ? -1.590 -4.596 9.824 1.00 88.31 96 ALA A CA 1
ATOM 773 C C . ALA A 1 96 ? -0.359 -3.682 9.729 1.00 88.31 96 ALA A C 1
ATOM 775 O O . ALA A 1 96 ? 0.312 -3.642 8.697 1.00 88.31 96 ALA A O 1
ATOM 776 N N . LEU A 1 97 ? -0.044 -2.989 10.818 1.00 84.94 97 LEU A N 1
ATOM 777 C CA . LEU A 1 97 ? 1.178 -2.221 10.995 1.00 84.94 97 LEU A CA 1
ATOM 778 C C . LEU A 1 97 ? 2.311 -3.193 11.294 1.00 84.94 97 LEU A C 1
ATOM 780 O O . LEU A 1 97 ? 2.412 -3.725 12.399 1.00 84.94 97 LEU A O 1
ATOM 784 N N . MET A 1 98 ? 3.170 -3.454 10.318 1.00 73.06 98 MET A N 1
ATOM 785 C CA . MET A 1 98 ? 4.431 -4.143 10.591 1.00 73.06 98 MET A CA 1
ATOM 786 C C . MET A 1 98 ? 5.572 -3.125 10.679 1.00 73.06 98 MET A C 1
ATOM 788 O O . MET A 1 98 ? 5.385 -1.952 10.354 1.00 73.06 98 MET A O 1
ATOM 792 N N . GLU A 1 99 ? 6.734 -3.554 11.186 1.00 60.31 99 GLU A N 1
ATOM 793 C CA . GLU A 1 99 ? 7.921 -2.692 11.284 1.00 60.31 99 GLU A CA 1
ATOM 794 C C . GLU A 1 99 ? 8.143 -1.947 9.963 1.00 60.31 99 GLU A C 1
ATOM 796 O O . GLU A 1 99 ? 8.024 -2.561 8.900 1.00 60.31 99 GLU A O 1
ATOM 801 N N . GLU A 1 100 ? 8.442 -0.642 10.052 1.00 47.59 100 GLU A N 1
ATOM 802 C CA . GLU A 1 100 ? 8.503 0.291 8.920 1.00 47.59 100 GLU A CA 1
ATOM 803 C C . GLU A 1 100 ? 9.053 -0.368 7.642 1.00 47.59 100 GLU A C 1
ATOM 805 O O . GLU A 1 100 ? 10.242 -0.673 7.533 1.00 47.59 100 GLU A O 1
ATOM 810 N N . GLY A 1 101 ? 8.165 -0.596 6.669 1.00 46.06 101 GLY A N 1
ATOM 811 C CA . GLY A 1 101 ? 8.521 -1.154 5.362 1.00 46.06 101 GLY A CA 1
ATOM 812 C C . GLY A 1 101 ? 8.338 -2.666 5.196 1.00 46.06 101 GLY A C 1
ATOM 813 O O . GLY A 1 101 ? 8.674 -3.182 4.133 1.00 46.06 101 GLY A O 1
ATOM 814 N N . PHE A 1 102 ? 7.777 -3.380 6.175 1.00 44.16 102 PHE A N 1
ATOM 815 C CA . PHE A 1 102 ? 7.162 -4.693 5.967 1.00 44.16 102 PHE A CA 1
ATOM 816 C C . PHE A 1 102 ? 5.633 -4.504 5.947 1.00 44.16 102 PHE A C 1
ATOM 818 O O . PHE A 1 102 ? 5.044 -4.056 6.910 1.00 44.16 102 PHE A O 1
ATOM 825 N N . ALA A 1 103 ? 4.939 -4.735 4.841 1.00 47.62 103 ALA A N 1
ATOM 826 C CA . ALA A 1 103 ? 4.729 -6.101 4.405 1.00 47.62 103 ALA A CA 1
ATOM 827 C C . ALA A 1 103 ? 4.827 -6.294 2.881 1.00 47.62 103 ALA A C 1
ATOM 829 O O . ALA A 1 103 ? 3.834 -6.631 2.236 1.00 47.62 103 ALA A O 1
ATOM 830 N N . PRO A 1 104 ? 6.016 -6.235 2.260 1.00 52.00 104 PRO A N 1
ATOM 831 C CA . PRO A 1 104 ? 6.265 -7.129 1.158 1.00 52.00 104 PRO A CA 1
ATOM 832 C C . PRO A 1 104 ? 6.468 -8.524 1.762 1.00 52.00 104 PRO A C 1
ATOM 834 O O . PRO A 1 104 ? 7.191 -8.705 2.741 1.00 52.00 104 PRO A O 1
ATOM 837 N N . GLU A 1 105 ? 5.938 -9.556 1.117 1.00 58.75 105 GLU A N 1
ATOM 838 C CA . GLU A 1 105 ? 6.315 -10.963 1.344 1.00 58.75 105 GLU A CA 1
ATOM 839 C C . GLU A 1 105 ? 7.837 -11.227 1.135 1.00 58.75 105 GLU A C 1
ATOM 841 O O . GLU A 1 105 ? 8.288 -12.370 1.060 1.00 58.75 105 GLU A O 1
ATOM 846 N N . ILE A 1 106 ? 8.641 -10.171 0.957 1.00 68.88 106 ILE A N 1
ATOM 847 C CA . ILE A 1 106 ? 9.983 -10.122 0.397 1.00 68.88 106 ILE A CA 1
ATOM 848 C C . ILE A 1 106 ? 10.807 -9.077 1.184 1.00 68.88 106 ILE A C 1
ATOM 850 O O . ILE A 1 106 ? 10.336 -7.965 1.385 1.00 68.88 106 ILE A O 1
ATOM 854 N N . PRO A 1 107 ? 12.056 -9.366 1.586 1.00 82.06 107 PRO A N 1
ATOM 855 C CA . PRO A 1 107 ? 12.917 -8.406 2.293 1.00 82.06 107 PRO A CA 1
ATOM 856 C C . PRO A 1 107 ? 13.242 -7.113 1.517 1.00 82.06 107 PRO A C 1
ATOM 858 O O . PRO A 1 107 ? 13.444 -7.143 0.302 1.00 82.06 107 PRO A O 1
ATOM 861 N N . GLU A 1 108 ? 13.375 -5.993 2.236 1.00 77.25 108 GLU A N 1
ATOM 862 C CA . GLU A 1 108 ? 13.505 -4.628 1.689 1.00 77.25 108 GLU A CA 1
ATOM 863 C C . GLU A 1 108 ? 14.675 -4.431 0.708 1.00 77.25 108 GLU A C 1
ATOM 865 O O . GLU A 1 108 ? 14.563 -3.772 -0.330 1.00 77.25 108 GLU A O 1
ATOM 870 N N . ASP A 1 109 ? 15.827 -5.032 0.994 1.00 86.56 109 ASP A N 1
ATOM 871 C CA . ASP A 1 109 ? 16.998 -4.979 0.118 1.00 86.56 109 ASP A CA 1
ATOM 872 C C . ASP A 1 109 ? 16.778 -5.738 -1.202 1.00 86.56 109 ASP A C 1
ATOM 874 O O . ASP A 1 109 ? 17.280 -5.328 -2.255 1.00 86.56 109 ASP A O 1
ATOM 878 N N . LEU A 1 110 ? 15.998 -6.819 -1.171 1.00 86.81 110 LEU A N 1
ATOM 879 C CA . LEU A 1 110 ? 15.577 -7.565 -2.353 1.00 86.81 110 LEU A CA 1
ATOM 880 C C . LEU A 1 110 ? 14.516 -6.788 -3.144 1.00 86.81 110 LEU A C 1
ATOM 882 O O . LEU A 1 110 ? 14.645 -6.685 -4.367 1.00 86.81 110 LEU A O 1
ATOM 886 N N . TYR A 1 111 ? 13.547 -6.167 -2.468 1.00 82.94 111 TYR A N 1
ATOM 887 C CA . TYR A 1 111 ? 12.549 -5.287 -3.085 1.00 82.94 111 TYR A CA 1
ATOM 888 C C . TYR A 1 111 ? 13.197 -4.137 -3.872 1.00 82.94 111 TYR A C 1
ATOM 890 O O . TYR A 1 111 ? 12.929 -3.961 -5.066 1.00 82.94 111 TYR A O 1
ATOM 898 N N . HIS A 1 112 ? 14.131 -3.405 -3.261 1.00 84.50 112 HIS A N 1
ATOM 899 C CA . HIS A 1 112 ? 14.834 -2.303 -3.922 1.00 84.50 112 HIS A CA 1
ATOM 900 C C . HIS A 1 112 ? 15.601 -2.736 -5.174 1.00 84.50 112 HIS A C 1
ATOM 902 O O . HIS A 1 112 ? 15.640 -2.013 -6.177 1.00 84.50 112 HIS A O 1
ATOM 908 N N . LEU A 1 113 ? 16.215 -3.921 -5.138 1.00 90.38 113 LEU A N 1
ATOM 909 C CA . LEU A 1 113 ? 16.903 -4.468 -6.302 1.00 90.38 113 LEU A CA 1
ATOM 910 C C . LEU A 1 113 ? 15.917 -4.824 -7.420 1.00 90.38 113 LEU A C 1
ATOM 912 O O . LEU A 1 113 ? 16.195 -4.503 -8.577 1.00 90.38 113 LEU A O 1
ATOM 916 N N . ILE A 1 114 ? 14.765 -5.417 -7.090 1.00 88.69 114 ILE A N 1
ATOM 917 C CA . ILE A 1 114 ? 13.697 -5.723 -8.056 1.00 88.69 114 ILE A CA 1
ATOM 918 C C . ILE A 1 114 ? 13.166 -4.431 -8.689 1.00 88.69 114 ILE A C 1
ATOM 920 O O . ILE A 1 114 ? 13.118 -4.328 -9.916 1.00 88.69 114 ILE A O 1
ATOM 924 N N . LYS A 1 115 ? 12.869 -3.403 -7.884 1.00 83.50 115 LYS A N 1
ATOM 925 C CA . LYS A 1 115 ? 12.416 -2.089 -8.372 1.00 83.50 115 LYS A CA 1
ATOM 926 C C . LYS A 1 115 ? 13.431 -1.461 -9.329 1.00 83.50 115 LYS A C 1
ATOM 928 O O . LYS A 1 115 ? 13.063 -0.973 -10.399 1.00 83.50 115 LYS A O 1
ATOM 933 N N . LYS A 1 116 ? 14.726 -1.539 -8.998 1.00 86.56 116 LYS A N 1
ATOM 934 C CA . LYS A 1 116 ? 15.810 -1.080 -9.881 1.00 86.56 116 LYS A CA 1
ATOM 935 C C . LYS A 1 116 ? 15.856 -1.869 -11.194 1.00 86.56 116 LYS A C 1
ATOM 937 O O . LYS A 1 116 ? 16.018 -1.262 -12.250 1.00 86.56 116 LYS A O 1
ATOM 942 N N . ALA A 1 117 ? 15.693 -3.191 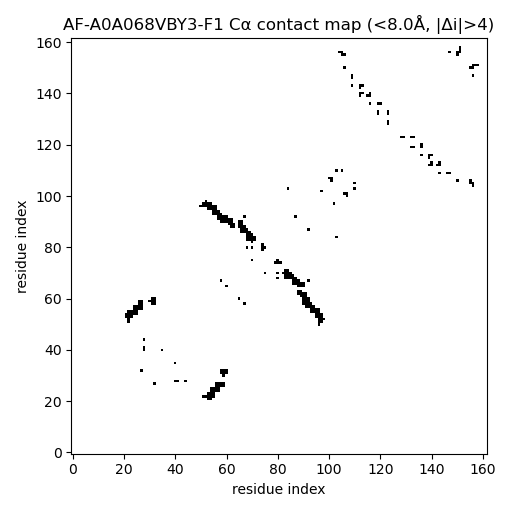-11.153 1.00 91.75 117 ALA A N 1
ATOM 943 C CA . ALA A 1 117 ? 15.661 -4.022 -12.357 1.00 91.75 117 ALA A CA 1
ATOM 944 C C . ALA A 1 117 ? 14.479 -3.663 -13.275 1.00 91.75 117 ALA A C 1
ATOM 946 O O . ALA A 1 117 ? 14.673 -3.530 -14.484 1.00 91.75 117 ALA A O 1
ATOM 947 N N . ILE A 1 118 ? 13.284 -3.435 -12.715 1.00 89.69 118 ILE A N 1
ATOM 948 C CA . ILE A 1 118 ? 12.091 -3.003 -13.466 1.00 89.69 118 ILE A CA 1
ATOM 949 C C . ILE A 1 118 ? 12.343 -1.655 -14.152 1.00 89.69 118 ILE A C 1
ATOM 951 O O . ILE A 1 118 ? 12.090 -1.514 -15.350 1.00 89.69 118 ILE A O 1
ATOM 955 N N . ALA A 1 119 ? 12.904 -0.682 -13.429 1.00 86.94 119 ALA A N 1
ATOM 956 C CA . ALA A 1 119 ? 13.226 0.628 -13.990 1.00 86.94 119 ALA A CA 1
ATOM 957 C C . ALA A 1 119 ? 14.233 0.534 -15.153 1.00 86.94 119 ALA A C 1
ATOM 959 O O . ALA A 1 119 ? 14.027 1.152 -16.199 1.00 86.94 119 ALA A O 1
ATOM 960 N N . ILE A 1 120 ? 15.286 -0.283 -15.014 1.00 90.31 120 ILE A N 1
ATOM 961 C CA . ILE A 1 120 ? 16.280 -0.487 -16.079 1.00 90.31 120 ILE A CA 1
ATOM 962 C C . ILE A 1 120 ? 15.657 -1.204 -17.286 1.00 90.31 120 ILE A C 1
ATOM 964 O O . ILE A 1 120 ? 15.931 -0.825 -18.423 1.00 90.31 120 ILE A O 1
ATOM 968 N N . ARG A 1 121 ? 14.787 -2.202 -17.072 1.00 91.94 121 ARG A N 1
ATOM 969 C CA . ARG A 1 121 ? 14.053 -2.869 -18.163 1.00 91.94 121 ARG A CA 1
ATOM 970 C C . ARG A 1 121 ? 13.208 -1.868 -18.951 1.00 91.94 121 ARG A C 1
ATOM 972 O O . ARG A 1 121 ? 13.346 -1.806 -20.170 1.00 91.94 121 ARG A O 1
ATOM 979 N N . LYS A 1 122 ? 12.440 -1.020 -18.261 1.00 90.75 122 LYS A N 1
ATOM 980 C CA . LYS A 1 122 ? 11.637 0.052 -18.877 1.00 90.75 122 LYS A CA 1
ATOM 981 C C . LYS A 1 122 ? 12.498 1.055 -19.658 1.00 90.75 122 LYS A C 1
ATOM 983 O O . LYS A 1 122 ? 12.120 1.481 -20.747 1.00 90.75 122 LYS A O 1
ATOM 988 N N . HIS A 1 123 ? 13.680 1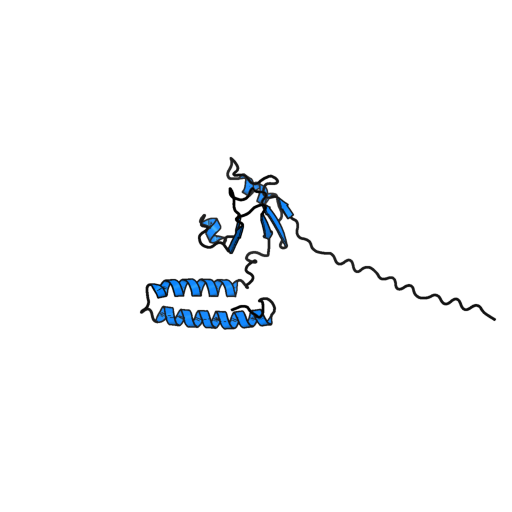.414 -19.147 1.00 91.00 123 HIS A N 1
ATOM 989 C CA . HIS A 1 123 ? 14.647 2.248 -19.879 1.00 91.00 123 HIS A CA 1
ATOM 990 C C . HIS A 1 123 ? 15.140 1.565 -21.164 1.00 91.00 123 HIS A C 1
ATOM 992 O O . HIS A 1 123 ? 15.175 2.185 -22.229 1.00 91.00 123 HIS A O 1
ATOM 998 N N . LEU A 1 124 ? 15.467 0.274 -21.087 1.00 95.31 124 LEU A N 1
ATOM 999 C CA . LEU A 1 124 ? 15.976 -0.518 -22.209 1.00 95.31 124 LEU A CA 1
ATOM 1000 C C . LEU A 1 124 ? 14.934 -0.814 -23.295 1.00 95.31 124 LEU A C 1
ATOM 1002 O O . LEU A 1 124 ? 15.320 -1.038 -24.444 1.00 95.31 124 LEU A O 1
ATOM 1006 N N . GLU A 1 125 ? 13.637 -0.783 -22.977 1.00 92.50 125 GLU A N 1
ATOM 1007 C CA . GLU A 1 125 ? 12.562 -0.893 -23.975 1.00 92.50 125 GLU A CA 1
ATOM 1008 C C . GLU A 1 125 ? 12.644 0.224 -25.018 1.00 92.50 125 GLU A C 1
ATOM 1010 O O . GLU A 1 125 ? 12.505 -0.037 -26.216 1.00 92.50 125 GLU A O 1
ATOM 1015 N N . ARG A 1 126 ? 12.943 1.448 -24.567 1.00 92.25 126 ARG A N 1
ATOM 1016 C CA . ARG A 1 126 ? 13.118 2.635 -25.419 1.00 92.25 126 ARG A CA 1
ATOM 1017 C C . ARG A 1 126 ? 14.549 2.744 -25.951 1.00 92.25 126 ARG A C 1
ATOM 1019 O O . ARG A 1 126 ? 14.756 3.133 -27.096 1.00 92.25 126 ARG A O 1
ATOM 1026 N N . ASN A 1 127 ? 15.535 2.325 -25.157 1.00 93.06 127 ASN A N 1
ATOM 1027 C CA . ASN A 1 127 ? 16.964 2.473 -25.445 1.00 93.06 127 ASN A CA 1
ATOM 1028 C C . ASN A 1 127 ? 17.648 1.129 -25.736 1.00 93.06 127 ASN A C 1
ATOM 1030 O O . ASN A 1 127 ? 18.641 0.752 -25.117 1.00 93.06 127 ASN A O 1
ATOM 1034 N N . ARG A 1 128 ? 17.148 0.388 -26.731 1.00 89.75 128 ARG A N 1
ATOM 1035 C CA . ARG A 1 128 ? 17.590 -0.994 -27.013 1.00 89.75 128 ARG A CA 1
ATOM 1036 C C . ARG A 1 128 ? 19.078 -1.160 -27.345 1.00 89.75 128 ARG A C 1
ATOM 1038 O O . ARG A 1 128 ? 19.596 -2.275 -27.238 1.00 89.75 128 ARG A O 1
ATOM 1045 N N . LYS A 1 129 ? 19.759 -0.101 -27.794 1.00 93.69 129 LYS A N 1
ATOM 1046 C CA . LYS A 1 129 ? 21.193 -0.115 -28.146 1.00 93.69 129 LYS A CA 1
ATOM 1047 C C . LYS A 1 129 ? 22.112 0.230 -26.969 1.00 93.69 129 LYS A C 1
ATOM 1049 O O . LYS A 1 129 ? 23.319 0.052 -27.105 1.00 93.69 129 LYS A O 1
ATOM 1054 N N . ASP A 1 130 ? 21.559 0.667 -25.839 1.00 94.62 130 ASP A N 1
ATOM 1055 C CA . ASP A 1 130 ? 22.318 0.976 -24.629 1.00 94.62 130 ASP A CA 1
ATOM 1056 C C . ASP A 1 130 ? 22.894 -0.319 -24.028 1.00 94.62 130 ASP A C 1
ATOM 1058 O O . ASP A 1 130 ? 22.192 -1.134 -23.423 1.00 94.62 130 ASP A O 1
ATOM 1062 N N . LYS A 1 131 ? 24.185 -0.554 -24.285 1.00 95.19 131 LYS A N 1
ATOM 1063 C CA . LYS A 1 131 ? 24.905 -1.742 -23.808 1.00 95.19 131 LYS A CA 1
ATOM 1064 C C . LYS A 1 131 ? 25.278 -1.635 -22.331 1.00 95.19 131 LYS A C 1
ATOM 1066 O O . LYS A 1 131 ? 25.379 -2.673 -21.681 1.00 95.19 131 LYS A O 1
ATOM 1071 N N . ASP A 1 132 ? 25.450 -0.420 -21.817 1.00 95.00 132 ASP A N 1
ATOM 1072 C CA . ASP A 1 132 ? 25.821 -0.186 -20.423 1.00 95.00 132 ASP A CA 1
ATOM 1073 C C . ASP A 1 132 ? 24.648 -0.531 -19.504 1.00 95.00 132 ASP A C 1
ATOM 1075 O O . ASP A 1 132 ? 24.758 -1.406 -18.644 1.00 95.00 132 ASP A O 1
ATOM 1079 N N . SER A 1 133 ? 23.460 -0.000 -19.804 1.00 93.38 133 SER A N 1
ATOM 1080 C CA . SER A 1 133 ? 22.241 -0.336 -19.063 1.00 93.38 133 SER A CA 1
ATOM 1081 C C . SER A 1 133 ? 21.909 -1.832 -19.117 1.00 93.38 133 SER A C 1
ATOM 1083 O O . SER A 1 133 ? 21.447 -2.397 -18.125 1.00 93.38 133 SER A O 1
ATOM 1085 N N . LYS A 1 134 ? 22.189 -2.517 -20.238 1.00 95.50 134 LYS A N 1
ATOM 1086 C CA . LYS A 1 134 ? 22.054 -3.986 -20.327 1.00 95.50 134 LYS A CA 1
ATOM 1087 C C . LYS A 1 134 ? 23.013 -4.707 -19.390 1.00 95.50 134 LYS A C 1
ATOM 1089 O O . LYS A 1 134 ? 22.614 -5.662 -18.726 1.00 95.50 134 LYS A O 1
ATOM 1094 N N . PHE A 1 135 ? 24.267 -4.271 -19.334 1.00 96.56 135 PHE A N 1
ATOM 1095 C CA . PHE A 1 135 ? 25.251 -4.852 -18.431 1.00 96.56 135 PHE A CA 1
ATOM 1096 C C . PHE A 1 135 ? 24.861 -4.625 -16.964 1.00 96.56 135 PHE A C 1
ATOM 1098 O O . PHE A 1 135 ? 24.860 -5.573 -16.175 1.00 96.56 135 PHE A O 1
ATOM 1105 N N . ILE A 1 136 ? 24.431 -3.410 -16.611 1.00 95.94 136 ILE A N 1
ATOM 1106 C CA . ILE A 1 136 ? 23.938 -3.084 -15.267 1.00 95.94 136 ILE A CA 1
ATOM 1107 C C . ILE A 1 136 ? 22.723 -3.948 -14.910 1.00 95.94 136 ILE A C 1
ATOM 1109 O O . ILE A 1 136 ? 22.678 -4.480 -13.799 1.00 95.94 136 ILE A O 1
ATOM 1113 N N . LEU A 1 137 ? 21.773 -4.146 -15.832 1.00 96.69 137 LEU A N 1
ATOM 1114 C CA . LEU A 1 137 ? 20.626 -5.031 -15.607 1.00 96.69 137 LEU A CA 1
ATOM 1115 C C . LEU A 1 137 ? 21.080 -6.445 -15.228 1.00 96.69 137 LEU A C 1
ATOM 1117 O O . LEU A 1 137 ? 20.635 -6.971 -14.212 1.00 96.69 137 LEU A O 1
ATOM 1121 N N . ILE A 1 138 ? 22.021 -7.022 -15.980 1.00 97.00 138 ILE A N 1
ATOM 1122 C CA . ILE A 1 138 ? 22.563 -8.363 -15.709 1.00 97.00 138 ILE A CA 1
ATOM 1123 C C . ILE A 1 138 ? 23.190 -8.434 -14.310 1.00 97.00 138 ILE A C 1
ATOM 1125 O O . ILE A 1 138 ? 22.997 -9.413 -13.585 1.00 97.00 138 ILE A O 1
ATOM 1129 N N . LEU A 1 139 ? 23.948 -7.412 -13.902 1.00 97.25 139 LEU A N 1
ATOM 1130 C CA . LEU A 1 139 ? 24.552 -7.369 -12.567 1.00 97.25 139 LEU A CA 1
ATOM 1131 C C . LEU A 1 139 ? 23.495 -7.289 -11.459 1.00 97.25 139 LEU A C 1
ATOM 1133 O O . LEU A 1 139 ? 23.615 -7.981 -10.442 1.00 97.25 139 LEU A O 1
ATOM 1137 N N . VAL A 1 140 ? 22.459 -6.471 -11.655 1.00 95.88 140 VAL A N 1
ATOM 1138 C CA . VAL A 1 140 ? 21.344 -6.336 -10.710 1.00 95.88 140 VAL A CA 1
ATOM 1139 C C . VAL A 1 140 ? 20.577 -7.655 -10.603 1.00 95.88 140 VAL A C 1
ATOM 1141 O O . VAL A 1 140 ? 20.393 -8.148 -9.492 1.00 95.88 140 VAL A O 1
ATOM 1144 N N . GLU A 1 141 ? 20.227 -8.291 -11.721 1.00 95.38 141 GLU A N 1
ATOM 1145 C CA . GLU A 1 141 ? 19.529 -9.584 -11.751 1.00 95.38 141 GLU A CA 1
ATOM 1146 C C . GLU A 1 141 ? 20.332 -10.693 -11.053 1.00 95.38 141 GLU A C 1
ATOM 1148 O O . GLU A 1 141 ? 19.795 -11.448 -10.239 1.00 95.38 141 GLU A O 1
ATOM 1153 N N . ARG A 1 142 ? 21.654 -10.750 -11.263 1.00 97.69 142 ARG A N 1
ATOM 1154 C CA . ARG A 1 142 ? 22.528 -11.689 -10.534 1.00 97.69 142 ARG A CA 1
ATOM 1155 C C . ARG A 1 142 ? 22.513 -11.443 -9.025 1.00 97.69 142 ARG A C 1
ATOM 1157 O O . ARG A 1 142 ? 22.523 -12.402 -8.246 1.00 97.69 142 ARG A O 1
ATOM 1164 N N . ARG A 1 143 ? 22.500 -10.176 -8.597 1.00 96.44 143 ARG A N 1
ATOM 1165 C CA . ARG A 1 143 ? 22.434 -9.810 -7.175 1.00 96.44 143 ARG A CA 1
ATOM 1166 C C . ARG A 1 143 ? 21.087 -10.204 -6.565 1.00 96.44 143 ARG A C 1
ATOM 1168 O O . ARG A 1 143 ? 21.102 -10.797 -5.488 1.00 96.44 143 ARG A O 1
ATOM 1175 N N . ILE A 1 144 ? 19.979 -9.976 -7.276 1.00 94.31 144 ILE A N 1
ATOM 1176 C CA . ILE A 1 144 ? 18.629 -10.444 -6.909 1.00 94.31 144 ILE A CA 1
ATOM 1177 C C . ILE A 1 144 ? 18.639 -11.960 -6.715 1.00 94.31 144 ILE A C 1
ATOM 1179 O O . ILE A 1 144 ? 18.293 -12.436 -5.641 1.00 94.31 144 ILE A O 1
ATOM 1183 N N . HIS A 1 145 ? 19.137 -12.729 -7.688 1.00 94.06 145 HIS A N 1
ATOM 1184 C CA . HIS A 1 145 ? 19.198 -14.194 -7.591 1.00 94.06 145 HIS A CA 1
ATOM 1185 C C . HIS A 1 145 ? 20.024 -14.676 -6.391 1.00 94.06 145 HIS A C 1
ATOM 1187 O O . HIS A 1 145 ? 19.663 -15.641 -5.711 1.00 94.06 145 HIS A O 1
ATOM 1193 N N . ARG A 1 146 ? 21.167 -14.036 -6.116 1.00 95.62 146 ARG A N 1
ATOM 1194 C CA . ARG A 1 146 ? 21.997 -14.377 -4.951 1.00 95.62 146 ARG A CA 1
ATOM 1195 C C . ARG A 1 146 ? 21.249 -14.115 -3.645 1.00 95.62 146 ARG A C 1
ATOM 1197 O O . ARG A 1 146 ? 21.293 -14.957 -2.752 1.00 95.62 146 ARG A O 1
ATOM 1204 N N . LEU A 1 147 ? 20.578 -12.976 -3.558 1.00 93.69 147 LEU A N 1
ATOM 1205 C CA . LEU A 1 147 ? 19.891 -12.529 -2.358 1.00 93.69 147 LEU A CA 1
ATOM 1206 C C . LEU A 1 147 ? 18.597 -13.319 -2.103 1.00 93.69 147 LEU A C 1
ATOM 1208 O O . LEU A 1 147 ? 18.379 -13.798 -0.996 1.00 93.69 147 LEU A O 1
ATOM 1212 N N . ALA A 1 148 ? 17.820 -13.595 -3.148 1.00 90.19 148 ALA A N 1
ATOM 1213 C CA . ALA A 1 148 ? 16.664 -14.482 -3.089 1.00 90.19 148 ALA A CA 1
ATOM 1214 C C . ALA A 1 148 ? 17.044 -15.884 -2.588 1.00 90.19 148 ALA A C 1
ATOM 1216 O O . ALA A 1 148 ? 16.379 -16.432 -1.713 1.00 90.19 148 ALA A O 1
ATOM 1217 N N . ARG A 1 149 ? 18.162 -16.460 -3.062 1.00 91.56 149 ARG A N 1
ATOM 1218 C CA . ARG A 1 149 ? 18.670 -17.745 -2.537 1.00 91.56 149 ARG A CA 1
ATOM 1219 C C . ARG A 1 149 ? 19.015 -17.679 -1.051 1.00 91.56 149 ARG A C 1
ATOM 1221 O O . ARG A 1 149 ? 18.721 -18.625 -0.323 1.00 91.56 149 ARG A O 1
ATOM 1228 N N . TYR A 1 150 ? 19.634 -16.587 -0.604 1.00 91.12 150 TYR A N 1
ATOM 1229 C CA . TYR A 1 150 ? 19.919 -16.376 0.814 1.00 91.12 150 TYR A CA 1
ATOM 1230 C C . TYR A 1 150 ? 18.624 -16.350 1.638 1.00 91.12 150 TYR A C 1
ATOM 1232 O O . TYR A 1 150 ? 18.535 -17.069 2.631 1.00 91.12 150 TYR A O 1
ATOM 1240 N N . TYR A 1 151 ? 17.605 -15.620 1.182 1.00 87.69 151 TYR A N 1
ATOM 1241 C CA . TYR A 1 151 ? 16.338 -15.488 1.903 1.00 87.69 151 TYR A CA 1
ATOM 1242 C C . TYR A 1 151 ? 15.454 -16.734 1.884 1.00 87.69 151 TYR A C 1
ATOM 1244 O O . TYR A 1 151 ? 14.811 -17.038 2.889 1.00 87.69 151 TYR A O 1
ATOM 1252 N N . LYS A 1 152 ? 15.513 -17.533 0.814 1.00 85.50 152 LYS A N 1
ATOM 1253 C CA . LYS A 1 152 ? 14.938 -18.887 0.802 1.00 85.50 152 LYS A CA 1
ATOM 1254 C C . LYS A 1 152 ? 15.574 -19.782 1.865 1.00 85.50 152 LYS A C 1
ATOM 1256 O O . LYS A 1 152 ? 14.878 -20.521 2.551 1.00 85.50 152 LYS A O 1
ATOM 1261 N N . ARG A 1 153 ? 16.901 -19.706 2.032 1.00 87.44 153 ARG A N 1
ATOM 1262 C CA . ARG A 1 153 ? 17.631 -20.499 3.036 1.00 87.44 153 ARG A CA 1
ATOM 1263 C C . ARG A 1 153 ? 17.311 -20.064 4.467 1.00 87.44 153 ARG A C 1
ATOM 1265 O O . ARG A 1 153 ? 17.222 -20.915 5.343 1.00 87.44 153 ARG A O 1
ATOM 1272 N N . THR A 1 154 ?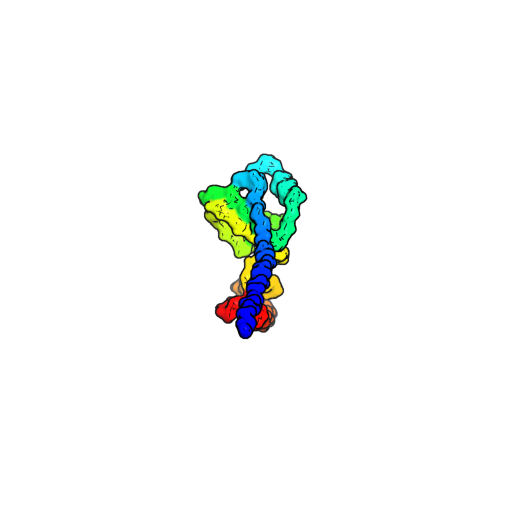 17.138 -18.767 4.712 1.00 85.00 154 THR A N 1
ATOM 1273 C CA . THR A 1 154 ? 16.817 -18.224 6.044 1.00 85.00 154 THR A CA 1
ATOM 1274 C C . THR A 1 154 ? 15.321 -18.239 6.372 1.00 85.00 154 THR A C 1
ATOM 1276 O O . THR A 1 154 ? 14.929 -17.671 7.386 1.00 85.00 154 THR A O 1
ATOM 1279 N N . LYS A 1 155 ? 14.490 -18.906 5.552 1.00 77.94 155 LYS A N 1
ATOM 1280 C CA . LYS A 1 155 ? 13.024 -19.012 5.702 1.00 77.94 155 LYS A CA 1
ATOM 1281 C C . LYS A 1 155 ? 12.283 -17.666 5.715 1.00 77.94 155 LYS A C 1
ATOM 1283 O O . LYS A 1 155 ? 11.140 -17.608 6.146 1.00 77.94 155 LYS A O 1
ATOM 1288 N N . LYS A 1 156 ? 12.909 -16.603 5.203 1.00 72.62 156 LYS A N 1
ATOM 1289 C CA . LYS A 1 156 ? 12.269 -15.291 5.013 1.00 72.62 156 LYS A CA 1
ATOM 1290 C C . LYS A 1 156 ? 11.495 -15.187 3.695 1.00 72.62 156 LYS A C 1
ATOM 1292 O O . LYS A 1 156 ? 10.851 -14.181 3.455 1.00 72.62 156 LYS A O 1
ATOM 1297 N N . LEU A 1 157 ? 11.609 -16.193 2.826 1.00 76.50 157 LEU A N 1
ATOM 1298 C CA . LEU A 1 157 ? 10.966 -16.240 1.516 1.00 76.50 157 LEU A CA 1
ATOM 1299 C C . LEU A 1 157 ? 10.485 -17.668 1.234 1.00 76.50 157 LEU A C 1
ATOM 1301 O O . LEU A 1 157 ? 11.224 -18.613 1.547 1.00 76.50 157 LEU A O 1
ATOM 1305 N N . PRO A 1 158 ? 9.304 -17.864 0.624 1.00 74.56 158 PRO A N 1
ATOM 1306 C CA . PRO A 1 158 ? 8.821 -19.200 0.326 1.00 74.56 158 PRO A CA 1
ATOM 1307 C C . PRO A 1 158 ? 9.718 -19.895 -0.723 1.00 74.56 158 PRO A C 1
ATOM 1309 O O . PRO A 1 158 ? 10.273 -19.256 -1.627 1.00 74.56 158 PRO A O 1
ATOM 1312 N N . PRO A 1 159 ? 9.915 -21.223 -0.621 1.00 75.94 159 PRO A N 1
ATOM 1313 C CA . PRO A 1 159 ? 10.899 -21.947 -1.432 1.00 75.94 159 PRO A CA 1
ATOM 1314 C C . PRO A 1 159 ? 10.604 -21.893 -2.944 1.00 75.94 159 PRO A C 1
ATOM 1316 O O . PRO A 1 159 ? 11.532 -21.906 -3.763 1.00 75.94 159 PRO A O 1
ATOM 1319 N N . ASN A 1 160 ? 9.330 -21.761 -3.316 1.00 78.19 160 ASN A N 1
ATOM 1320 C CA . ASN A 1 160 ? 8.828 -21.656 -4.688 1.00 78.19 160 ASN A CA 1
ATOM 1321 C C . ASN A 1 160 ? 8.898 -20.238 -5.296 1.00 78.19 160 ASN A C 1
ATOM 1323 O O . ASN A 1 160 ? 8.551 -20.088 -6.465 1.00 78.19 160 ASN A O 1
ATOM 1327 N N . TRP A 1 161 ? 9.377 -19.226 -4.566 1.00 77.44 161 TRP A N 1
ATOM 1328 C CA . TRP A 1 161 ? 9.488 -17.843 -5.058 1.00 77.44 161 TRP A CA 1
ATOM 1329 C C . TRP A 1 161 ? 10.418 -17.725 -6.284 1.00 77.44 161 TRP A C 1
ATOM 1331 O O . TRP A 1 161 ? 11.477 -18.365 -6.303 1.00 77.44 161 TRP A O 1
ATOM 1341 N N . LYS A 1 162 ? 10.064 -16.943 -7.310 1.00 68.81 162 LYS A N 1
ATOM 1342 C CA . LYS A 1 162 ? 10.843 -16.796 -8.557 1.00 68.81 162 LYS A CA 1
ATOM 1343 C C . LYS A 1 162 ? 11.101 -15.342 -8.909 1.00 68.81 162 LYS A C 1
ATOM 1345 O O . LYS A 1 162 ? 10.146 -14.550 -8.801 1.00 68.81 162 LYS A O 1
#

Mean predicted aligned error: 14.7 Å

pLDDT: mean 83.29, std 14.61, range [44.16, 97.69]

Foldseek 3Di:
DDDDDDDDPPPPPPPPPPPPPAAAEDEQLNDADDDDPDPCSSVVVVVVDDHDARYKYWHHYAAPPDKDFADDPVCVVVVHDPDTPDIGRGDGDMDGDHDPPDDDLDDPVLVVLVVVLVVLVVVCVVVVVPVPSVVVSVVSVVVSVVVQVVCCVVVSHPVPDD

Solvent-accessible surface area (backbone atoms only — not comparable to full-atom values): 10109 Å² total; per-residue (Å²): 135,83,87,81,83,80,80,74,82,76,78,79,76,74,76,78,78,74,78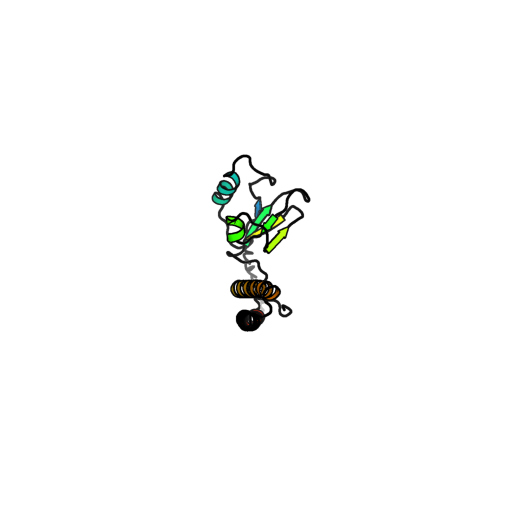,76,85,70,50,57,76,41,52,50,80,81,45,73,61,73,87,68,97,53,90,56,55,64,59,51,51,56,70,76,52,88,87,52,72,54,17,29,42,33,43,45,46,62,55,83,80,51,68,52,68,44,62,52,72,68,31,60,78,66,75,47,78,89,75,50,81,42,77,38,61,58,46,64,41,79,46,70,38,42,59,92,80,43,83,55,86,51,57,65,76,54,48,54,43,51,54,50,42,53,53,46,52,61,51,38,73,79,40,73,81,50,61,63,61,51,51,52,40,54,54,44,52,52,50,43,56,55,50,52,54,52,32,36,72,71,68,59,28,66,84,85,69,129

Nearest PDB structures (foldseek):
  8r6f-assembly1_N  TM=9.783E-01  e=4.620E-07  Triticum aestivum
  9cai-assembly1_AN  TM=9.405E-01  e=1.149E-06  Caenorhabditis elegans
  9bkd-assembly1_I  TM=9.335E-01  e=1.226E-06  Homo sapiens
  7z3o-assembly1_SN  TM=9.347E-01  e=1.309E-06  Thermochaetoides thermophila DSM 1495
  1x9u-assembly2_B  TM=9.159E-01  e=5.006E-05  Armoracia rusticana

InterPro domains:
  IPR000589 Small ribosomal subunit protein uS15 [PF00312] (105-161)
  IPR000589 Small ribosomal subunit protein uS15 [PS00362] (120-150)
  IPR000589 Small ribosomal subunit protein uS15 [SM01387] (94-162)
  IPR000589 Small ribosomal subunit protein uS15 [cd00353] (98-162)
  IPR003245 Phytocyanin domain [PF02298] (33-102)
  IPR003245 Phytocyanin domain [PS51485] (24-97)
  IPR008972 Cupredoxin [G3DSA:2.60.40.420] (24-104)
  IPR008972 Cupredoxin [SSF49503] (23-101)
  IPR009068 uS15/NS1, RNA-binding domain superfamily [SSF47060] (99-161)
  IPR023029 Small ribosomal subunit protein uS15, archaea/eukaryota [PTHR11885] (97-162)

Sequence (162 aa):
MPTRLLISPAFIILPSLLIQSFGLEYIVGDSFWSIPTTNDFYTNWSSSHFFQTGDTLYFDFDSGLHNVMEVSRREYESCSADNPFKVFWDGPASVALMEEGFAPEIPEDLYHLIKKAIAIRKHLERNRKDKDSKFILILVERRIHRLARYYKRTKKLPPNWK